Protein AF-A0A3R9FSZ8-F1 (afdb_monomer_lite)

Structure (mmCIF, N/CA/C/O backbone):
data_AF-A0A3R9FSZ8-F1
#
_entry.id   AF-A0A3R9FSZ8-F1
#
loop_
_atom_site.group_PDB
_atom_site.id
_atom_site.type_symbol
_atom_site.label_atom_id
_atom_site.label_alt_id
_atom_site.label_comp_id
_atom_site.label_asym_id
_atom_site.label_entity_id
_atom_site.label_seq_id
_atom_site.pdbx_PDB_ins_code
_atom_site.Cartn_x
_atom_site.Cartn_y
_atom_site.Cartn_z
_atom_site.occupancy
_atom_site.B_iso_or_equiv
_atom_site.auth_seq_id
_atom_site.auth_comp_id
_atom_site.auth_asym_id
_atom_site.auth_atom_id
_atom_site.pdbx_PDB_model_num
ATOM 1 N N . MET A 1 1 ? 53.483 32.162 34.624 1.00 37.88 1 MET A N 1
ATOM 2 C CA . MET A 1 1 ? 52.220 31.404 34.468 1.00 37.88 1 MET A CA 1
ATOM 3 C C . MET A 1 1 ? 51.271 32.221 33.594 1.00 37.88 1 MET A C 1
ATOM 5 O O . MET A 1 1 ? 50.679 33.167 34.091 1.00 37.88 1 MET A O 1
ATOM 9 N N . LYS A 1 2 ? 51.196 31.948 32.285 1.00 38.50 2 LYS A N 1
ATOM 10 C CA . LYS A 1 2 ? 50.328 32.675 31.337 1.00 38.50 2 LYS A CA 1
ATOM 11 C C . LYS A 1 2 ? 49.205 31.729 30.905 1.00 38.50 2 LYS A C 1
ATOM 13 O O . LYS A 1 2 ? 49.468 30.755 30.212 1.00 38.50 2 LYS A O 1
ATOM 18 N N . LYS A 1 3 ? 47.980 31.988 31.369 1.00 46.56 3 LYS A N 1
ATOM 19 C CA . LYS A 1 3 ? 46.750 31.329 30.907 1.00 46.56 3 LYS A CA 1
ATOM 20 C C . LYS A 1 3 ? 46.100 32.244 29.872 1.00 46.56 3 LYS A C 1
ATOM 22 O O . LYS A 1 3 ? 45.705 33.337 30.255 1.00 46.56 3 LYS A O 1
ATOM 27 N N . ILE A 1 4 ? 45.967 31.816 28.616 1.00 55.22 4 ILE A N 1
ATOM 28 C CA . ILE A 1 4 ? 45.023 32.422 27.661 1.00 55.22 4 ILE A CA 1
ATOM 29 C C . ILE A 1 4 ? 44.352 31.294 26.864 1.00 55.22 4 ILE A C 1
ATOM 31 O O . ILE A 1 4 ? 44.896 30.752 25.912 1.00 55.22 4 ILE A O 1
ATOM 35 N N . ILE A 1 5 ? 43.209 30.897 27.419 1.00 55.94 5 ILE A N 1
ATOM 36 C CA . ILE A 1 5 ? 41.952 30.404 26.838 1.00 55.94 5 ILE A CA 1
ATOM 37 C C . ILE A 1 5 ? 41.976 30.173 25.315 1.00 55.94 5 ILE A C 1
ATOM 39 O O . ILE A 1 5 ? 41.970 31.118 24.530 1.00 55.94 5 ILE A O 1
ATOM 43 N N . ALA A 1 6 ? 41.921 28.901 24.914 1.00 52.59 6 ALA A N 1
ATOM 44 C CA . ALA A 1 6 ? 41.578 28.494 23.557 1.00 52.59 6 ALA A CA 1
ATOM 45 C C . ALA A 1 6 ? 40.056 28.611 23.371 1.00 52.59 6 ALA A C 1
ATOM 47 O O . ALA A 1 6 ? 39.292 27.874 23.995 1.00 52.59 6 ALA A O 1
ATOM 48 N N . SER A 1 7 ? 39.614 29.553 22.540 1.00 56.78 7 SER A N 1
ATOM 49 C CA . SER A 1 7 ? 38.212 29.670 22.133 1.00 56.78 7 SER A CA 1
ATOM 50 C C . SER A 1 7 ? 37.850 28.517 21.197 1.00 56.78 7 SER A C 1
ATOM 52 O O . SER A 1 7 ? 38.342 28.437 20.073 1.00 56.78 7 SER A O 1
ATOM 54 N N . LEU A 1 8 ? 36.991 27.617 21.673 1.00 55.38 8 LEU A N 1
ATOM 55 C CA . LEU A 1 8 ? 36.427 26.518 20.897 1.00 55.38 8 LEU A CA 1
ATOM 56 C C . LEU A 1 8 ? 35.302 27.070 20.001 1.00 55.38 8 LEU A C 1
ATOM 58 O O . LEU A 1 8 ? 34.205 27.355 20.477 1.00 55.38 8 LEU A O 1
ATOM 62 N N . LEU A 1 9 ? 35.577 27.255 18.707 1.00 55.97 9 LEU A N 1
ATOM 63 C CA . LEU A 1 9 ? 34.558 27.548 17.694 1.00 55.97 9 LEU A CA 1
ATOM 64 C C . LEU A 1 9 ? 33.727 26.281 17.443 1.00 55.97 9 LEU A C 1
ATOM 66 O O . LEU A 1 9 ? 34.145 25.379 16.720 1.00 55.97 9 LEU A O 1
ATOM 70 N N . LEU A 1 10 ? 32.550 26.209 18.064 1.00 54.94 10 LEU A N 1
ATOM 71 C CA . LEU A 1 10 ? 31.526 25.212 17.757 1.00 54.94 10 LEU A CA 1
ATOM 72 C C . LEU A 1 10 ? 30.899 25.544 16.395 1.00 54.94 10 LEU A C 1
ATOM 74 O O . LEU A 1 10 ? 29.982 26.357 16.305 1.00 54.94 10 LEU A O 1
ATOM 78 N N . PHE A 1 11 ? 31.392 24.907 15.332 1.00 56.09 11 PHE A N 1
ATOM 79 C CA . PHE A 1 11 ? 30.672 24.821 14.062 1.00 56.09 11 PHE A CA 1
ATOM 80 C C . PHE A 1 11 ? 29.453 23.916 14.259 1.00 56.09 11 PHE A C 1
ATOM 82 O O . PHE A 1 11 ? 29.550 22.692 14.190 1.00 56.09 11 PHE A O 1
ATOM 89 N N . THR A 1 12 ? 28.292 24.510 14.523 1.00 58.22 12 THR A N 1
ATOM 90 C CA . THR A 1 12 ? 27.013 23.803 14.466 1.00 58.22 12 THR A CA 1
ATOM 91 C C . THR A 1 12 ? 26.708 23.479 13.006 1.00 58.22 12 THR A C 1
ATOM 93 O O . THR A 1 12 ? 26.202 24.302 12.244 1.00 58.22 12 THR A O 1
ATOM 96 N N . SER A 1 13 ? 27.050 22.262 12.583 1.00 55.88 13 SER A N 1
ATOM 97 C CA . SER A 1 13 ? 26.632 21.720 11.291 1.00 55.88 13 SER A CA 1
ATOM 98 C C . SER A 1 13 ? 25.122 21.499 11.347 1.00 55.88 13 SER A C 1
ATOM 100 O O . SER A 1 13 ? 24.642 20.454 11.779 1.00 55.88 13 SER A O 1
ATOM 102 N N . SER A 1 14 ? 24.355 22.516 10.967 1.00 59.25 14 SER A N 1
ATOM 103 C CA . SER A 1 14 ? 22.925 22.359 10.732 1.00 59.25 14 SER A CA 1
ATOM 104 C C . SER A 1 14 ? 22.795 21.498 9.481 1.00 59.25 14 SER A C 1
ATOM 106 O O . SER A 1 14 ? 22.988 21.984 8.370 1.00 59.25 14 SER A O 1
ATOM 108 N N . ALA A 1 15 ? 22.569 20.196 9.656 1.00 55.16 15 ALA A N 1
ATOM 109 C CA . ALA A 1 15 ? 22.221 19.311 8.556 1.00 55.16 15 ALA A CA 1
ATOM 110 C C . ALA A 1 15 ? 20.809 19.683 8.084 1.00 55.16 15 ALA A C 1
ATOM 112 O O . ALA A 1 15 ? 19.814 19.106 8.517 1.00 55.16 15 ALA A O 1
ATOM 113 N N . SER A 1 16 ? 20.722 20.702 7.234 1.00 56.19 16 SER A N 1
ATOM 114 C CA . SER A 1 16 ? 19.519 21.017 6.477 1.00 56.19 16 SER A CA 1
ATOM 115 C C . SER A 1 16 ? 19.270 19.843 5.534 1.00 56.19 16 SER A C 1
ATOM 117 O O . SER A 1 16 ? 19.956 19.695 4.523 1.00 56.19 16 SER A O 1
ATOM 119 N N . VAL A 1 17 ? 18.327 18.964 5.874 1.00 56.41 17 VAL A N 1
ATOM 120 C CA . VAL A 1 17 ? 17.773 18.011 4.908 1.00 56.41 17 VAL A CA 1
ATOM 121 C C . VAL A 1 17 ? 17.014 18.854 3.888 1.00 56.41 17 VAL A C 1
ATOM 123 O O . VAL A 1 17 ? 15.891 19.280 4.146 1.00 56.41 17 VAL A O 1
ATOM 126 N N . TYR A 1 18 ? 17.655 19.189 2.770 1.00 54.66 18 TYR A N 1
ATOM 127 C CA . TYR A 1 18 ? 16.974 19.857 1.668 1.00 54.66 18 TYR A CA 1
ATOM 128 C C . TYR A 1 18 ? 15.878 18.922 1.148 1.00 54.66 18 TYR A C 1
ATOM 130 O O . TYR A 1 18 ? 16.140 17.751 0.865 1.00 54.66 18 TYR A O 1
ATOM 138 N N . ALA A 1 19 ? 14.652 19.437 1.039 1.00 57.19 19 ALA A N 1
ATOM 139 C CA . ALA A 1 19 ? 13.630 18.812 0.213 1.00 57.19 19 ALA A CA 1
ATOM 140 C C . ALA A 1 19 ? 14.227 18.623 -1.191 1.00 57.19 19 ALA A C 1
ATOM 142 O O . ALA A 1 19 ? 14.791 19.561 -1.750 1.00 57.19 19 ALA A O 1
ATOM 143 N N . THR A 1 20 ? 14.195 17.401 -1.717 1.00 59.03 20 THR A N 1
ATOM 144 C CA . THR A 1 20 ? 14.689 17.119 -3.068 1.00 59.03 20 THR A CA 1
ATOM 145 C C . THR A 1 20 ? 13.757 17.774 -4.087 1.00 59.03 20 THR A C 1
ATOM 147 O O . THR A 1 20 ? 12.546 17.763 -3.877 1.00 59.03 20 THR A O 1
ATOM 150 N N . ASP A 1 21 ? 14.290 18.299 -5.199 1.00 81.00 21 ASP A N 1
ATOM 151 C CA . ASP A 1 21 ? 13.471 18.899 -6.274 1.00 81.00 21 ASP A CA 1
ATOM 152 C C . ASP A 1 21 ? 12.419 17.918 -6.828 1.00 81.00 21 ASP A C 1
ATOM 154 O O . ASP A 1 21 ? 11.349 18.318 -7.279 1.00 81.00 21 ASP A O 1
ATOM 158 N N . ASP A 1 22 ? 12.709 16.615 -6.752 1.00 88.62 22 ASP A N 1
ATOM 159 C CA . ASP A 1 22 ? 11.764 15.537 -7.034 1.00 88.62 22 ASP A CA 1
ATOM 160 C C . ASP A 1 22 ? 11.262 14.908 -5.716 1.00 88.62 22 ASP A C 1
ATOM 162 O O . ASP A 1 22 ? 12.010 14.147 -5.088 1.00 88.62 22 ASP A O 1
ATOM 166 N N . PRO A 1 23 ? 10.014 15.172 -5.285 1.00 87.88 23 PRO A N 1
ATOM 167 C CA . PRO A 1 23 ? 9.473 14.670 -4.020 1.00 87.88 23 PRO A CA 1
ATOM 168 C C . PRO A 1 23 ? 9.310 13.143 -3.979 1.00 87.88 23 PRO A C 1
ATOM 170 O O . PRO A 1 23 ? 9.186 12.574 -2.895 1.00 87.88 23 PRO A O 1
ATOM 173 N N . VAL A 1 24 ? 9.337 12.458 -5.127 1.00 93.50 24 VAL A N 1
ATOM 174 C CA . VAL A 1 24 ? 9.184 10.995 -5.228 1.00 93.50 24 VAL A CA 1
ATOM 175 C C . VAL A 1 24 ? 10.486 10.293 -5.616 1.00 93.50 24 VAL A C 1
ATOM 177 O O . VAL A 1 24 ? 10.490 9.093 -5.893 1.00 93.50 24 VAL A O 1
ATOM 180 N N . LEU A 1 25 ? 11.626 10.993 -5.568 1.00 94.69 25 LEU A N 1
ATOM 181 C CA . LEU A 1 25 ? 12.937 10.402 -5.852 1.00 94.69 25 LEU A CA 1
ATOM 182 C C . LEU A 1 25 ? 13.234 9.179 -4.972 1.00 94.69 25 LEU A C 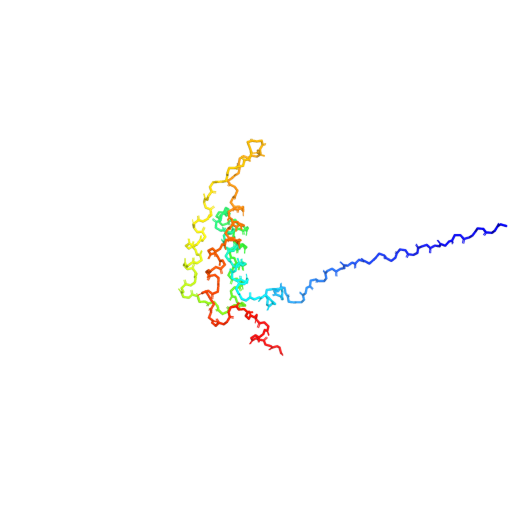1
ATOM 184 O O . LEU A 1 25 ? 13.893 8.239 -5.417 1.00 94.69 25 LEU A O 1
ATOM 188 N N . PHE A 1 26 ? 12.748 9.180 -3.728 1.00 94.50 26 PHE A N 1
ATOM 189 C CA . PHE A 1 26 ? 12.889 8.035 -2.832 1.00 94.50 26 PHE A CA 1
ATOM 190 C C . PHE A 1 26 ? 12.156 6.800 -3.375 1.00 94.50 26 PHE A C 1
ATOM 192 O O . PHE A 1 26 ? 12.732 5.721 -3.347 1.00 94.50 26 PHE A O 1
ATOM 199 N N . VAL A 1 27 ? 10.958 6.962 -3.952 1.00 96.81 27 VAL A N 1
ATOM 200 C CA . VAL A 1 27 ? 10.169 5.882 -4.573 1.00 96.81 27 VAL A CA 1
ATOM 201 C C . VAL A 1 27 ? 10.873 5.352 -5.815 1.00 96.81 27 VAL A C 1
ATOM 203 O O . VAL A 1 27 ? 11.074 4.150 -5.951 1.00 96.81 27 VAL A O 1
ATOM 206 N N . LYS A 1 28 ? 11.322 6.252 -6.697 1.00 96.94 28 LYS A N 1
ATOM 207 C CA . LYS A 1 28 ? 11.953 5.898 -7.980 1.00 96.94 28 LYS A CA 1
ATOM 208 C C . LYS A 1 28 ? 13.248 5.087 -7.832 1.00 96.94 28 LYS A C 1
ATOM 210 O O . LYS A 1 28 ? 13.662 4.401 -8.768 1.00 96.94 28 LYS A O 1
ATOM 215 N N . LYS A 1 29 ? 13.897 5.175 -6.665 1.00 96.81 29 LYS A N 1
ATOM 216 C CA . LYS A 1 29 ? 15.110 4.423 -6.305 1.00 96.81 29 LYS A CA 1
ATOM 217 C C . LYS A 1 29 ? 14.824 3.049 -5.695 1.00 96.81 29 LYS A C 1
ATOM 219 O O . LYS A 1 29 ? 15.752 2.250 -5.595 1.00 96.81 29 LYS A O 1
ATOM 224 N N . LEU A 1 30 ? 13.594 2.775 -5.264 1.00 98.12 30 LEU A N 1
ATOM 225 C CA . LEU A 1 30 ? 13.239 1.496 -4.658 1.00 98.12 30 LEU A CA 1
ATOM 226 C C . LEU A 1 30 ? 13.025 0.419 -5.730 1.00 98.12 30 LEU A C 1
ATOM 228 O O . LEU A 1 30 ? 12.561 0.728 -6.830 1.00 98.12 30 LEU A O 1
ATOM 232 N N . PRO A 1 31 ? 13.307 -0.857 -5.410 1.00 98.62 31 PRO A N 1
ATOM 233 C CA . PRO A 1 31 ? 12.834 -1.972 -6.219 1.00 98.62 31 PRO A CA 1
ATOM 234 C C . PRO A 1 31 ? 11.311 -1.918 -6.354 1.00 98.62 31 PRO A C 1
ATOM 236 O O . PRO A 1 31 ? 10.619 -1.660 -5.365 1.00 98.62 31 PRO A O 1
ATOM 239 N N . TYR A 1 32 ? 10.771 -2.229 -7.529 1.00 98.75 32 TYR A N 1
ATOM 240 C CA . TYR A 1 32 ? 9.328 -2.190 -7.778 1.00 98.75 32 TYR A CA 1
ATOM 241 C C . TYR A 1 32 ? 8.522 -2.992 -6.756 1.00 98.75 32 TYR A C 1
ATOM 243 O O . TYR A 1 32 ? 7.496 -2.520 -6.268 1.00 98.75 32 TYR A O 1
ATOM 251 N N . LYS A 1 33 ? 9.009 -4.176 -6.355 1.00 98.56 33 LYS A N 1
ATOM 252 C CA . LYS A 1 33 ? 8.352 -4.985 -5.313 1.00 98.56 33 LYS A CA 1
ATOM 253 C C . LYS A 1 33 ? 8.191 -4.237 -3.994 1.00 98.56 33 LYS A C 1
ATOM 255 O O . LYS A 1 33 ? 7.197 -4.440 -3.309 1.00 98.56 33 LYS A O 1
ATOM 260 N N . GLN A 1 34 ? 9.141 -3.373 -3.643 1.00 98.75 34 GLN A N 1
ATOM 261 C CA . GLN A 1 34 ? 9.061 -2.567 -2.433 1.00 98.75 34 GLN A CA 1
ATOM 262 C C . GLN A 1 34 ? 8.025 -1.452 -2.591 1.00 98.75 34 GLN A C 1
ATOM 264 O O . GLN A 1 34 ? 7.194 -1.283 -1.705 1.00 98.75 34 GLN A O 1
ATOM 269 N N . VAL A 1 35 ? 7.985 -0.782 -3.746 1.00 98.69 35 VAL A N 1
ATOM 270 C CA . VAL A 1 35 ? 6.955 0.233 -4.027 1.00 98.69 35 VAL A CA 1
ATOM 271 C C . VAL A 1 35 ? 5.547 -0.371 -3.954 1.00 98.69 35 VAL A C 1
ATOM 273 O O . VAL A 1 35 ? 4.647 0.233 -3.377 1.00 98.69 35 VAL A O 1
ATOM 276 N N . ILE A 1 36 ? 5.347 -1.606 -4.431 1.00 98.75 36 ILE A N 1
ATOM 277 C CA . ILE A 1 36 ? 4.067 -2.315 -4.266 1.00 98.75 36 ILE A CA 1
ATOM 278 C C . ILE A 1 36 ? 3.715 -2.538 -2.790 1.00 98.75 36 ILE A C 1
ATOM 280 O O . ILE A 1 36 ? 2.552 -2.390 -2.412 1.00 98.75 36 ILE A O 1
ATOM 284 N N . LYS A 1 37 ? 4.682 -2.849 -1.919 1.00 98.88 37 LYS A N 1
ATOM 285 C CA . LYS A 1 37 ? 4.409 -2.953 -0.476 1.00 98.88 37 LYS A CA 1
ATOM 286 C C . LYS A 1 37 ? 3.949 -1.618 0.108 1.00 98.88 37 LYS A C 1
ATOM 288 O O . LYS A 1 37 ? 3.027 -1.609 0.924 1.00 98.88 37 LYS A O 1
ATOM 293 N N . ASP A 1 38 ? 4.529 -0.514 -0.353 1.00 98.75 38 ASP A N 1
ATOM 294 C CA . ASP A 1 38 ? 4.161 0.839 0.072 1.00 98.75 38 ASP A CA 1
ATOM 295 C C . ASP A 1 38 ? 2.744 1.208 -0.413 1.00 98.75 38 ASP A C 1
ATOM 297 O O . ASP A 1 38 ? 1.942 1.739 0.361 1.00 98.75 38 ASP A O 1
ATOM 301 N N . VAL A 1 39 ? 2.380 0.817 -1.645 1.00 98.75 39 VAL A N 1
ATOM 302 C CA . VAL A 1 39 ? 1.007 0.919 -2.181 1.00 98.75 39 VAL A CA 1
ATOM 303 C C . VAL A 1 39 ? 0.020 0.193 -1.270 1.00 98.75 39 VAL A C 1
ATOM 305 O O . VAL A 1 39 ? -1.001 0.776 -0.891 1.00 98.75 39 VAL A O 1
ATOM 308 N N . VAL A 1 40 ? 0.308 -1.067 -0.912 1.00 98.81 40 VAL A N 1
ATOM 309 C CA . VAL A 1 40 ? -0.566 -1.887 -0.057 1.00 98.81 40 VAL A CA 1
ATOM 310 C C . VAL A 1 40 ? -0.687 -1.293 1.343 1.00 98.81 40 VAL A C 1
ATOM 312 O O . VAL A 1 40 ? -1.793 -1.227 1.881 1.00 98.81 40 VAL A O 1
ATOM 315 N N . PHE A 1 41 ? 0.419 -0.836 1.931 1.00 98.88 41 PHE A N 1
ATOM 316 C CA . PHE A 1 41 ? 0.413 -0.230 3.260 1.00 98.88 41 PHE A CA 1
ATOM 317 C C . PHE A 1 41 ? -0.421 1.052 3.290 1.00 98.88 41 PHE A C 1
ATOM 319 O O . PHE A 1 41 ? -1.329 1.171 4.113 1.00 98.88 41 PHE A O 1
ATOM 326 N N . SER A 1 42 ? -0.182 1.961 2.343 1.00 98.75 42 SER A N 1
ATOM 327 C CA . SER A 1 42 ? -0.927 3.215 2.214 1.00 98.75 42 SER A CA 1
ATOM 328 C C . SER A 1 42 ? -2.425 2.963 1.986 1.00 98.75 42 SER A C 1
ATOM 330 O O . SER A 1 42 ? -3.274 3.538 2.669 1.00 98.75 42 SER A O 1
ATOM 332 N N . ARG A 1 43 ? -2.776 1.993 1.129 1.00 98.75 43 ARG A N 1
ATOM 333 C CA . ARG A 1 43 ? -4.174 1.591 0.909 1.00 98.75 43 ARG A CA 1
ATOM 334 C C . ARG A 1 43 ? -4.819 0.980 2.148 1.00 98.75 43 ARG A C 1
ATOM 336 O O . ARG A 1 43 ? -5.989 1.242 2.414 1.00 98.75 43 ARG A O 1
ATOM 343 N N . CYS A 1 44 ? -4.084 0.165 2.902 1.00 98.81 44 CYS A N 1
ATOM 344 C CA . CYS A 1 44 ? -4.581 -0.402 4.151 1.00 98.81 44 CYS A CA 1
ATOM 345 C C . CYS A 1 44 ? -4.914 0.710 5.146 1.00 98.81 44 CYS A C 1
ATOM 347 O O . CYS A 1 44 ? -6.016 0.706 5.689 1.00 98.81 44 CYS A O 1
ATOM 349 N N . LEU A 1 45 ? -4.015 1.691 5.315 1.00 98.75 45 LEU A N 1
ATOM 350 C CA . LEU A 1 45 ? -4.254 2.859 6.166 1.00 98.75 45 LEU A CA 1
ATOM 351 C C . LEU A 1 45 ? -5.511 3.614 5.735 1.00 98.75 45 LEU A C 1
ATOM 353 O O . LEU A 1 45 ? -6.348 3.920 6.581 1.00 98.75 45 LEU A O 1
ATOM 357 N N . ALA A 1 46 ? -5.697 3.833 4.432 1.00 98.50 46 ALA A N 1
ATOM 358 C CA . ALA A 1 46 ? -6.905 4.463 3.912 1.00 98.50 46 ALA A CA 1
ATOM 359 C C . ALA A 1 46 ? -8.183 3.693 4.297 1.00 98.50 46 ALA A C 1
ATOM 361 O O . ALA A 1 46 ? -9.148 4.303 4.755 1.00 98.50 46 ALA A O 1
ATOM 362 N N . GLN A 1 47 ? -8.175 2.360 4.159 1.00 98.25 47 GLN A N 1
ATOM 363 C CA . GLN A 1 47 ? -9.335 1.493 4.414 1.00 98.25 47 GLN A CA 1
ATOM 364 C C . GLN A 1 47 ? -9.678 1.279 5.892 1.00 98.25 47 GLN A C 1
ATOM 366 O O . GLN A 1 47 ? -10.793 0.847 6.185 1.00 98.25 47 GLN A O 1
ATOM 371 N N . VAL A 1 48 ? -8.729 1.483 6.809 1.00 97.44 48 VAL A N 1
ATOM 372 C CA . VAL A 1 48 ? -8.970 1.344 8.258 1.00 97.44 48 VAL A CA 1
ATOM 373 C C . VAL A 1 48 ? -9.235 2.666 8.963 1.00 97.44 48 VAL A C 1
ATOM 375 O O . VAL A 1 48 ? -9.526 2.672 10.156 1.00 97.44 48 VAL A O 1
ATOM 378 N N . SER A 1 49 ? -9.087 3.771 8.242 1.00 96.31 49 SER A N 1
ATOM 379 C CA . SER A 1 49 ? -9.367 5.109 8.747 1.00 96.31 49 SER A CA 1
ATOM 380 C C . SER A 1 49 ? -10.839 5.455 8.600 1.00 96.31 49 SER A C 1
ATOM 382 O O . SER A 1 49 ? -11.556 4.820 7.826 1.00 96.31 49 SER A O 1
ATOM 384 N N . ASP A 1 50 ? -11.267 6.502 9.303 1.00 94.19 50 ASP A N 1
ATOM 385 C CA . ASP A 1 50 ? -12.623 7.027 9.181 1.00 94.19 50 ASP A CA 1
ATOM 386 C C . ASP A 1 50 ? -12.942 7.355 7.720 1.00 94.19 50 ASP A C 1
ATOM 388 O O . ASP A 1 50 ? -12.171 8.050 7.039 1.00 94.19 50 ASP A O 1
ATOM 392 N N . ASP A 1 51 ? -14.083 6.847 7.248 1.00 89.19 51 ASP A N 1
ATOM 393 C CA . ASP A 1 51 ? -14.509 7.000 5.860 1.00 89.19 51 ASP A CA 1
ATOM 394 C C . ASP A 1 51 ? -14.571 8.485 5.478 1.00 89.19 51 ASP A C 1
ATOM 396 O O . ASP A 1 51 ? -15.131 9.313 6.200 1.00 89.19 51 ASP A O 1
ATOM 400 N N . LYS A 1 52 ? -13.966 8.825 4.334 1.00 88.19 52 LYS A N 1
ATOM 401 C CA . LYS A 1 52 ? -13.872 10.192 3.779 1.00 88.19 52 LYS A CA 1
ATOM 402 C C . LYS A 1 52 ? -13.180 11.226 4.675 1.00 88.19 52 LYS A C 1
ATOM 404 O O . LYS A 1 52 ? -13.240 12.421 4.378 1.00 88.19 52 LYS A O 1
ATOM 409 N N . SER A 1 53 ? -12.487 10.802 5.731 1.00 97.25 53 SER A N 1
ATOM 410 C CA . SER A 1 53 ? -11.576 11.692 6.452 1.00 97.25 53 SER A CA 1
ATOM 411 C C . SER A 1 53 ? -10.469 12.197 5.521 1.00 97.25 53 SER A C 1
ATOM 413 O O . SER A 1 53 ? -10.087 11.525 4.559 1.00 97.25 53 SER A O 1
ATOM 415 N N . GLN A 1 54 ? -9.915 13.376 5.821 1.00 98.12 54 GLN A N 1
ATOM 416 C CA . GLN A 1 54 ? -8.783 13.924 5.060 1.00 98.12 54 GLN A CA 1
ATOM 417 C C . GLN A 1 54 ? -7.616 12.933 5.002 1.00 98.12 54 GLN A C 1
ATOM 419 O O . GLN A 1 54 ? -7.024 12.741 3.946 1.00 98.12 54 GLN A O 1
ATOM 424 N N . PHE A 1 55 ? -7.354 12.235 6.109 1.00 98.12 55 PHE A N 1
ATOM 425 C CA . PHE A 1 55 ? -6.322 11.207 6.168 1.00 98.12 55 PHE A CA 1
ATOM 426 C C . PHE A 1 55 ? -6.637 9.999 5.273 1.00 98.12 55 PHE A C 1
ATOM 428 O O . PHE A 1 55 ? -5.762 9.546 4.540 1.00 98.12 55 PHE A O 1
ATOM 435 N N . SER A 1 56 ? -7.880 9.498 5.282 1.00 98.25 56 SER A N 1
ATOM 436 C CA . SER A 1 56 ? -8.282 8.386 4.407 1.00 98.25 56 SER A CA 1
ATOM 437 C C . SER A 1 56 ? -8.119 8.748 2.925 1.00 98.25 56 SER A C 1
ATOM 439 O O . SER A 1 56 ? -7.559 7.971 2.151 1.00 98.25 56 SER A O 1
ATOM 441 N N . LEU A 1 57 ? -8.539 9.958 2.536 1.00 98.25 57 LEU A N 1
ATOM 442 C CA . LEU A 1 57 ? -8.416 10.455 1.164 1.00 98.25 57 LEU A CA 1
ATOM 443 C C . LEU A 1 57 ? -6.958 10.671 0.744 1.00 98.25 57 LEU A C 1
ATOM 445 O O . LEU A 1 57 ? -6.597 10.313 -0.378 1.00 98.25 57 LEU A O 1
ATOM 449 N N . ASP A 1 58 ? -6.131 11.238 1.623 1.00 98.50 58 ASP A N 1
ATOM 450 C CA . ASP A 1 58 ? -4.696 11.417 1.390 1.00 98.50 58 ASP A CA 1
ATOM 451 C C . ASP A 1 58 ? -4.017 10.060 1.176 1.00 98.50 58 ASP A C 1
ATOM 453 O O . ASP A 1 58 ? -3.433 9.820 0.120 1.00 98.50 58 ASP A O 1
ATOM 457 N N . ALA A 1 59 ? -4.195 9.120 2.108 1.00 98.62 59 ALA A N 1
ATOM 458 C CA . ALA A 1 59 ? -3.610 7.789 2.008 1.00 98.62 59 ALA A CA 1
ATOM 459 C C . ALA A 1 59 ? -4.086 7.043 0.745 1.00 98.62 59 ALA A C 1
ATOM 461 O O . ALA A 1 59 ? -3.292 6.403 0.057 1.00 98.62 59 ALA A O 1
ATOM 462 N N . ALA A 1 60 ? -5.361 7.165 0.366 1.00 98.25 60 ALA A N 1
ATOM 463 C CA . ALA A 1 60 ? -5.860 6.573 -0.875 1.00 98.25 60 ALA A CA 1
ATOM 464 C C . ALA A 1 60 ? -5.180 7.170 -2.121 1.00 98.25 60 ALA A C 1
ATOM 466 O O . ALA A 1 60 ? -4.803 6.433 -3.035 1.00 98.25 60 ALA A O 1
ATOM 467 N N . ARG A 1 61 ? -4.993 8.496 -2.161 1.00 98.00 61 ARG A N 1
ATOM 468 C CA . ARG A 1 61 ? -4.302 9.181 -3.265 1.00 98.00 61 ARG A CA 1
ATOM 469 C C . ARG A 1 61 ? -2.821 8.837 -3.304 1.00 98.00 61 ARG A C 1
ATOM 471 O O . ARG A 1 61 ? -2.320 8.537 -4.380 1.00 98.00 61 ARG A O 1
ATOM 478 N N . SER A 1 62 ? -2.160 8.802 -2.152 1.00 98.31 62 SER A N 1
ATOM 479 C CA . SER A 1 62 ? -0.771 8.370 -2.007 1.00 98.31 62 SER A CA 1
ATOM 480 C C . SER A 1 62 ? -0.575 6.943 -2.532 1.00 98.31 62 SER A C 1
ATOM 482 O O . SER A 1 62 ? 0.303 6.706 -3.357 1.00 98.31 62 SER A O 1
ATOM 484 N N . SER A 1 63 ? -1.453 6.005 -2.155 1.00 98.44 63 SER A N 1
ATOM 485 C CA . SER A 1 63 ? -1.449 4.632 -2.679 1.00 98.44 63 SER A CA 1
ATOM 486 C C . SER A 1 63 ? -1.545 4.583 -4.206 1.00 98.44 63 SER A C 1
ATOM 488 O O . SER A 1 63 ? -0.797 3.848 -4.846 1.00 98.44 63 SER A O 1
ATOM 490 N N . ASN A 1 64 ? -2.440 5.374 -4.801 1.00 97.75 64 ASN A N 1
ATOM 491 C CA . ASN A 1 64 ? -2.617 5.399 -6.251 1.00 97.75 64 ASN A CA 1
ATOM 492 C C . ASN A 1 64 ? -1.456 6.094 -6.976 1.00 97.75 64 ASN A C 1
ATOM 494 O O . ASN A 1 64 ? -1.050 5.627 -8.033 1.00 97.75 64 ASN A O 1
ATOM 498 N N . ALA A 1 65 ? -0.896 7.167 -6.411 1.00 97.62 65 ALA A N 1
ATOM 499 C CA . ALA A 1 65 ? 0.231 7.891 -6.998 1.00 97.62 65 ALA A CA 1
ATOM 500 C C . ALA A 1 65 ? 1.501 7.030 -7.066 1.00 97.62 65 ALA A C 1
ATOM 502 O O . ALA A 1 65 ? 2.245 7.092 -8.038 1.00 97.62 65 ALA A O 1
ATOM 503 N N . LEU A 1 66 ? 1.731 6.167 -6.072 1.00 98.31 66 LEU A N 1
ATOM 504 C CA . LEU A 1 66 ? 2.872 5.247 -6.078 1.00 98.31 66 LEU A CA 1
ATOM 505 C C . LEU A 1 66 ? 2.873 4.291 -7.286 1.00 98.31 66 LEU A C 1
ATOM 507 O O . LEU A 1 66 ? 3.944 3.879 -7.726 1.00 98.31 66 LEU A O 1
ATOM 511 N N . LEU A 1 67 ? 1.700 3.963 -7.841 1.00 97.69 67 LEU A N 1
ATOM 512 C CA . LEU A 1 67 ? 1.582 3.091 -9.012 1.00 97.69 67 LEU A CA 1
ATOM 513 C C . LEU A 1 67 ? 2.104 3.736 -10.304 1.00 97.69 67 LEU A C 1
ATOM 515 O O . LEU A 1 67 ? 2.413 3.009 -11.240 1.00 97.69 67 LEU A O 1
ATOM 519 N N . GLU A 1 68 ? 2.253 5.063 -10.358 1.00 97.00 68 GLU A N 1
ATOM 520 C CA . GLU A 1 68 ? 2.828 5.773 -11.513 1.00 97.00 68 GLU A CA 1
ATOM 521 C C . GLU A 1 68 ? 4.279 5.350 -11.795 1.00 97.00 68 GLU A C 1
ATOM 523 O O . GLU A 1 68 ? 4.738 5.360 -12.936 1.00 97.00 68 GLU A O 1
ATOM 528 N N . TRP A 1 69 ? 4.999 4.923 -10.756 1.00 97.00 69 TRP A N 1
ATOM 529 C CA . TRP A 1 69 ? 6.428 4.615 -10.815 1.00 97.00 69 TRP A CA 1
ATOM 530 C C . TRP A 1 69 ? 6.713 3.109 -10.828 1.00 97.00 69 TRP A C 1
ATOM 532 O O . TRP A 1 69 ? 7.831 2.693 -10.525 1.00 97.00 69 TRP A O 1
ATOM 542 N N . VAL A 1 70 ? 5.712 2.284 -11.156 1.00 97.69 70 VAL A N 1
ATOM 543 C CA . VAL A 1 70 ? 5.807 0.819 -11.192 1.00 97.69 70 VAL A CA 1
ATOM 544 C C . VAL A 1 70 ? 5.078 0.283 -12.426 1.00 97.69 70 VAL A C 1
ATOM 546 O O . VAL A 1 70 ? 3.953 0.709 -12.680 1.00 97.69 70 VAL A O 1
ATOM 549 N N . PRO A 1 71 ? 5.628 -0.700 -13.165 1.00 97.69 71 PRO A N 1
ATOM 550 C CA . PRO A 1 71 ? 4.886 -1.393 -14.218 1.00 97.69 71 PRO A CA 1
ATOM 551 C C . PRO A 1 71 ? 3.861 -2.362 -13.599 1.00 97.69 71 PRO A C 1
ATOM 553 O O . PRO A 1 71 ? 4.037 -3.577 -13.603 1.00 97.69 71 PRO A O 1
ATOM 556 N N . PHE A 1 72 ? 2.815 -1.817 -12.981 1.00 98.00 72 PHE A N 1
ATOM 557 C CA . PHE A 1 72 ? 1.797 -2.558 -12.239 1.00 98.00 72 PHE A CA 1
ATOM 558 C C . PHE A 1 72 ? 0.761 -3.215 -13.163 1.00 98.00 72 PHE A C 1
ATOM 560 O O . PHE A 1 72 ? 0.255 -2.583 -14.090 1.00 98.00 72 PHE A O 1
ATOM 567 N N . ASP A 1 73 ? 0.383 -4.461 -12.863 1.00 96.12 73 ASP A N 1
ATOM 568 C CA . ASP A 1 73 ? -0.768 -5.141 -13.475 1.00 96.12 73 ASP A CA 1
ATOM 569 C C . ASP A 1 73 ? -2.073 -4.514 -12.956 1.00 96.12 73 ASP A C 1
ATOM 571 O O . ASP A 1 73 ? -2.663 -4.963 -11.972 1.00 96.12 73 ASP A O 1
ATOM 575 N N . ILE A 1 74 ? -2.501 -3.420 -13.590 1.00 92.75 74 ILE A N 1
ATOM 576 C CA . ILE A 1 74 ? -3.687 -2.657 -13.180 1.00 92.75 74 ILE A CA 1
ATOM 577 C C . ILE A 1 74 ? -4.988 -3.458 -13.330 1.00 92.75 74 ILE A C 1
ATOM 579 O O . ILE A 1 74 ? -5.916 -3.247 -12.546 1.00 92.75 74 ILE A O 1
ATOM 583 N N . GLU A 1 75 ? -5.038 -4.382 -14.294 1.00 92.19 75 GLU A N 1
ATOM 584 C CA . GLU A 1 75 ? -6.227 -5.174 -14.621 1.00 92.19 75 GLU A CA 1
ATOM 585 C C . GLU A 1 75 ? -6.566 -6.159 -13.502 1.00 92.19 75 GLU A C 1
ATOM 587 O O . GLU A 1 75 ? -7.726 -6.271 -13.113 1.00 92.19 75 GLU A O 1
ATOM 592 N N . ASN A 1 76 ? -5.560 -6.833 -12.935 1.00 91.44 76 ASN A N 1
ATOM 593 C CA . ASN A 1 76 ? -5.784 -7.885 -11.936 1.00 91.44 76 ASN A CA 1
ATOM 594 C C . ASN A 1 76 ? -5.241 -7.537 -10.546 1.00 91.44 76 ASN A C 1
ATOM 596 O O . ASN A 1 76 ? -5.576 -8.186 -9.549 1.00 91.44 76 ASN A O 1
ATOM 600 N N . GLY A 1 77 ? -4.348 -6.554 -10.453 1.00 95.62 77 GLY A N 1
ATOM 601 C CA . GLY A 1 77 ? -3.572 -6.323 -9.245 1.00 95.62 77 GLY A CA 1
ATOM 602 C C . GLY A 1 77 ? -4.364 -5.664 -8.122 1.00 95.62 77 GLY A C 1
ATOM 603 O O . GLY A 1 77 ? -4.159 -5.994 -6.951 1.00 95.62 77 GLY A O 1
ATOM 604 N N . ASN A 1 78 ? -5.305 -4.775 -8.451 1.00 97.12 78 ASN A N 1
ATOM 605 C CA . ASN A 1 78 ? -6.101 -4.063 -7.448 1.00 97.12 78 ASN A CA 1
ATOM 606 C C . ASN A 1 78 ? -6.956 -5.010 -6.599 1.00 97.12 78 ASN A C 1
ATOM 608 O O . ASN A 1 78 ? -6.970 -4.884 -5.371 1.00 97.12 78 ASN A O 1
ATOM 612 N N . ASP A 1 79 ? -7.606 -5.987 -7.229 1.00 97.75 79 ASP A N 1
ATOM 613 C CA . ASP A 1 79 ? -8.443 -6.962 -6.529 1.00 97.75 79 ASP A CA 1
ATOM 614 C C . ASP A 1 79 ? -7.611 -7.874 -5.629 1.00 97.75 79 ASP A C 1
ATOM 616 O O . ASP A 1 79 ? -7.982 -8.112 -4.478 1.00 97.75 79 ASP A O 1
ATOM 620 N N . LYS A 1 80 ? -6.432 -8.309 -6.094 1.00 98.38 80 LYS A N 1
ATOM 621 C CA . LYS A 1 80 ? -5.492 -9.099 -5.282 1.00 98.38 80 LYS A CA 1
ATOM 622 C C . LYS A 1 80 ? -5.003 -8.320 -4.058 1.00 98.38 80 LYS A C 1
ATOM 624 O O . LYS A 1 80 ? -4.980 -8.873 -2.956 1.00 98.38 80 LYS A O 1
ATOM 629 N N . ILE A 1 81 ? -4.655 -7.040 -4.227 1.00 98.44 81 ILE A N 1
ATOM 630 C CA . ILE A 1 81 ? -4.274 -6.153 -3.117 1.00 98.44 81 ILE A CA 1
ATOM 631 C C . ILE A 1 81 ? -5.427 -6.030 -2.115 1.00 98.44 81 ILE A C 1
ATOM 633 O O . ILE A 1 81 ? -5.229 -6.251 -0.921 1.00 98.44 81 ILE A O 1
ATOM 637 N N . ASN A 1 82 ? -6.636 -5.710 -2.582 1.00 98.44 82 ASN A N 1
ATOM 638 C CA . ASN A 1 82 ? -7.795 -5.509 -1.710 1.00 98.44 82 ASN A CA 1
ATOM 639 C C . ASN A 1 82 ? -8.185 -6.790 -0.965 1.00 98.44 82 ASN A C 1
ATOM 641 O O . ASN A 1 82 ? -8.464 -6.747 0.235 1.00 98.44 82 ASN A O 1
ATOM 645 N N . ALA A 1 83 ? -8.144 -7.937 -1.643 1.00 98.44 83 ALA A N 1
ATOM 646 C CA . ALA A 1 83 ? -8.383 -9.235 -1.029 1.00 98.44 83 ALA A CA 1
ATOM 647 C C . ALA A 1 83 ? -7.364 -9.533 0.079 1.00 98.44 83 ALA A C 1
ATOM 649 O O . ALA A 1 83 ? -7.749 -10.015 1.146 1.00 98.44 83 ALA A O 1
ATOM 650 N N . LEU A 1 84 ? -6.080 -9.217 -0.134 1.00 98.75 84 LEU A N 1
ATOM 651 C CA . LEU A 1 84 ? -5.057 -9.387 0.894 1.00 98.75 84 LEU A CA 1
ATOM 652 C C . LEU A 1 84 ? -5.281 -8.427 2.071 1.00 98.75 84 LEU A C 1
ATOM 654 O O . LEU A 1 84 ? -5.283 -8.876 3.213 1.00 98.75 84 LEU A O 1
ATOM 658 N N . ILE A 1 85 ? -5.556 -7.144 1.821 1.00 98.75 85 ILE A N 1
ATOM 659 C CA . ILE A 1 85 ? -5.851 -6.157 2.875 1.00 98.75 85 ILE A CA 1
ATOM 660 C C . ILE A 1 85 ? -7.028 -6.613 3.749 1.00 98.75 85 ILE A C 1
ATOM 662 O O . ILE A 1 85 ? -6.946 -6.559 4.980 1.00 98.75 85 ILE A O 1
ATOM 666 N N . ASN A 1 86 ? -8.098 -7.124 3.132 1.00 98.50 86 ASN A N 1
ATOM 667 C CA . ASN A 1 86 ? -9.290 -7.592 3.839 1.00 98.50 86 ASN A CA 1
ATOM 668 C C . ASN A 1 86 ? -9.005 -8.732 4.831 1.00 98.50 86 ASN A C 1
ATOM 670 O O . ASN A 1 86 ? -9.716 -8.841 5.828 1.00 98.50 86 ASN A O 1
ATOM 674 N N . LYS A 1 87 ? -7.951 -9.533 4.619 1.00 98.25 87 LYS A N 1
ATOM 675 C CA . LYS A 1 87 ? -7.543 -10.587 5.563 1.00 98.25 87 LYS A CA 1
ATOM 676 C C . LYS A 1 87 ? -6.941 -10.041 6.861 1.00 98.25 87 LYS A C 1
ATOM 678 O O . LYS A 1 87 ? -7.048 -10.696 7.891 1.00 98.25 87 LYS A O 1
ATOM 683 N N . TYR A 1 88 ? -6.314 -8.863 6.828 1.00 98.25 88 TYR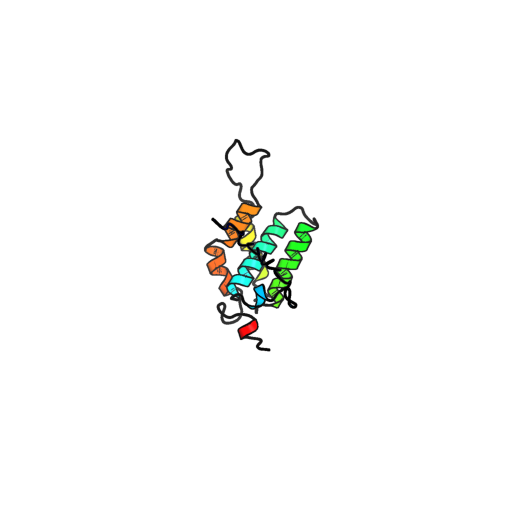 A N 1
ATOM 684 C CA . TYR A 1 88 ? -5.574 -8.321 7.977 1.00 98.25 88 TYR A CA 1
ATOM 685 C C . TYR A 1 88 ? -6.320 -7.197 8.683 1.00 98.25 88 TYR A C 1
ATOM 687 O O . TYR A 1 88 ? -6.294 -7.124 9.912 1.00 98.25 88 TYR A O 1
ATOM 695 N N . LYS A 1 89 ? -6.977 -6.309 7.927 1.00 96.50 89 LYS A N 1
ATOM 696 C CA . LYS A 1 89 ? -7.416 -4.999 8.425 1.00 96.50 89 LYS A CA 1
ATOM 697 C C . LYS A 1 89 ? -8.324 -5.065 9.660 1.00 96.50 89 LYS A C 1
ATOM 699 O O . LYS A 1 89 ? -8.195 -4.236 10.557 1.00 96.50 89 LYS A O 1
ATOM 704 N N . GLY A 1 90 ? -9.189 -6.080 9.728 1.00 94.00 90 GLY A N 1
ATOM 705 C CA . GLY A 1 90 ? -10.199 -6.243 10.776 1.00 94.00 90 GLY A CA 1
ATOM 706 C C . GLY A 1 90 ? -9.751 -7.017 12.018 1.00 94.00 90 GLY A C 1
ATOM 707 O O . GLY A 1 90 ? -10.551 -7.160 12.938 1.00 94.00 90 GLY A O 1
ATOM 708 N N . ALA A 1 91 ? -8.514 -7.523 12.078 1.00 92.38 91 ALA A N 1
ATOM 709 C CA . ALA A 1 91 ? -8.072 -8.347 13.203 1.00 92.38 91 ALA A CA 1
ATOM 710 C C . ALA A 1 91 ? -8.142 -7.584 14.542 1.00 92.38 91 ALA A C 1
ATOM 712 O O . ALA A 1 91 ? -7.669 -6.450 14.655 1.00 92.38 91 ALA A O 1
ATOM 713 N N . THR A 1 92 ? -8.715 -8.204 15.573 1.00 88.81 92 THR A N 1
ATOM 714 C CA . THR A 1 92 ? -8.708 -7.651 16.933 1.00 88.81 92 THR A CA 1
ATOM 715 C C . THR A 1 92 ? -7.371 -7.955 17.594 1.00 88.81 92 THR A C 1
ATOM 717 O O . THR A 1 92 ? -6.976 -9.113 17.710 1.00 88.81 92 THR A O 1
ATOM 720 N N . ASN A 1 93 ? -6.669 -6.916 18.043 1.00 89.25 93 ASN A N 1
ATOM 721 C CA . ASN A 1 93 ? -5.405 -7.075 18.752 1.00 89.25 93 ASN A CA 1
ATOM 722 C C . ASN A 1 93 ? -5.646 -7.140 20.262 1.00 89.25 93 ASN A C 1
ATOM 724 O O . ASN A 1 93 ? -6.265 -6.245 20.837 1.00 89.25 93 ASN A O 1
ATOM 728 N N . ALA A 1 94 ? -5.122 -8.179 20.910 1.00 86.25 94 ALA A N 1
ATOM 729 C CA . ALA A 1 94 ? -5.106 -8.272 22.364 1.00 86.25 94 ALA A CA 1
ATOM 730 C C . ALA A 1 94 ? -3.999 -7.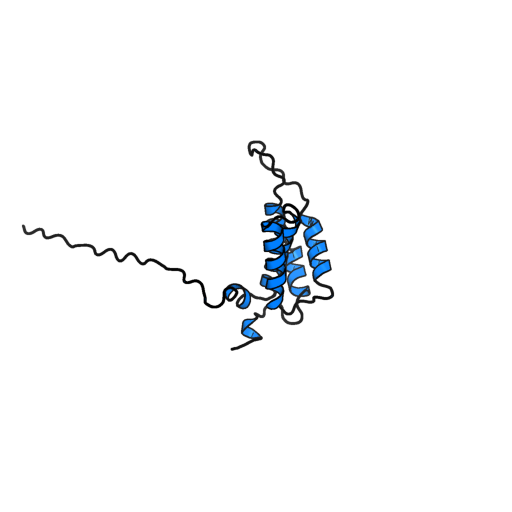363 22.922 1.00 86.25 94 ALA A C 1
ATOM 732 O O . ALA A 1 94 ? -2.835 -7.755 23.004 1.00 86.25 94 ALA A O 1
ATOM 733 N N . PHE A 1 95 ? -4.351 -6.126 23.268 1.00 86.00 95 PHE A N 1
ATOM 734 C CA . PHE A 1 95 ? -3.456 -5.228 23.995 1.00 86.00 95 PHE A CA 1
ATOM 735 C C . PHE A 1 95 ? -3.539 -5.470 25.503 1.00 86.00 95 PHE A C 1
ATOM 737 O O . PHE A 1 95 ? -4.552 -5.944 26.016 1.00 86.00 95 PHE A O 1
ATOM 744 N N . HIS A 1 96 ? -2.470 -5.116 26.220 1.00 81.50 96 HIS A N 1
ATOM 745 C CA . HIS A 1 96 ? -2.447 -5.187 27.680 1.00 81.50 96 HIS A CA 1
ATOM 746 C C . HIS A 1 96 ? -3.577 -4.335 28.283 1.00 81.50 96 HIS A C 1
ATOM 748 O O . HIS A 1 96 ? -3.789 -3.201 27.850 1.00 81.50 96 HIS A O 1
ATOM 754 N N . SER A 1 97 ? -4.277 -4.863 29.291 1.00 73.56 97 SER A N 1
ATOM 755 C CA . SER A 1 97 ? -5.514 -4.293 29.864 1.00 73.56 97 SER A CA 1
ATOM 756 C C . SER A 1 97 ? -5.356 -2.890 30.465 1.00 73.56 97 SER A C 1
ATOM 758 O O . SER A 1 97 ? -6.326 -2.144 30.589 1.00 73.56 97 SER A O 1
ATOM 760 N N . GLU A 1 98 ? -4.128 -2.511 30.808 1.00 78.50 98 GLU A N 1
ATOM 761 C CA . GLU A 1 98 ? -3.770 -1.185 31.324 1.00 78.50 98 GLU A CA 1
ATOM 762 C C . GLU A 1 98 ? -3.798 -0.085 30.249 1.00 78.50 98 GLU A C 1
ATOM 764 O O . GLU A 1 98 ? -3.816 1.104 30.567 1.00 78.50 98 GLU A O 1
ATOM 769 N N . ARG A 1 99 ? -3.814 -0.452 28.962 1.00 74.25 99 ARG A N 1
ATOM 770 C CA . ARG A 1 99 ? -3.804 0.495 27.842 1.00 74.25 99 ARG A CA 1
ATOM 771 C C . ARG A 1 99 ? -5.223 1.015 27.612 1.00 74.25 99 ARG A C 1
ATOM 773 O O . ARG A 1 99 ? -6.062 0.324 27.039 1.00 74.25 99 ARG A O 1
ATOM 780 N N . LYS A 1 100 ? -5.482 2.245 28.059 1.00 74.75 100 LYS A N 1
ATOM 781 C CA . LYS A 1 100 ? -6.730 2.979 27.801 1.00 74.75 100 LYS A CA 1
ATOM 782 C C . LYS A 1 100 ? -6.471 4.191 26.890 1.00 74.75 100 LYS A C 1
ATOM 784 O O . LYS A 1 100 ? -5.420 4.814 27.033 1.00 74.75 100 LYS A O 1
ATOM 789 N N . PRO A 1 101 ? -7.414 4.561 26.002 1.00 82.19 101 PRO A N 1
ATOM 790 C CA . PRO A 1 101 ? -8.669 3.861 25.707 1.00 82.19 101 PRO A CA 1
ATOM 791 C C . PRO A 1 101 ? -8.436 2.528 24.977 1.00 82.19 101 PRO A C 1
ATOM 793 O O . PRO A 1 101 ? -7.368 2.298 24.413 1.00 82.19 101 PRO A O 1
ATOM 796 N N . ALA A 1 102 ? -9.441 1.648 24.993 1.00 80.25 102 ALA A N 1
ATOM 797 C CA . ALA A 1 102 ? -9.406 0.433 24.188 1.00 80.25 102 ALA A CA 1
ATOM 798 C C . ALA A 1 102 ? -9.384 0.822 22.702 1.00 80.25 102 ALA A C 1
ATOM 800 O O . ALA A 1 102 ? -10.295 1.490 22.217 1.00 80.25 102 ALA A O 1
ATOM 801 N N . VAL A 1 103 ? -8.338 0.411 21.990 1.00 86.81 103 VAL A N 1
ATOM 802 C CA . VAL A 1 103 ? -8.184 0.632 20.549 1.00 86.81 103 VAL A CA 1
ATOM 803 C C . VAL A 1 103 ? -8.052 -0.714 19.852 1.00 86.81 103 VAL A C 1
ATOM 805 O O . VAL A 1 103 ? -7.383 -1.613 20.353 1.00 86.81 103 VAL A O 1
ATOM 808 N N . GLN A 1 104 ? -8.658 -0.862 18.674 1.00 88.31 104 GLN A N 1
ATOM 809 C CA . GLN A 1 104 ? -8.585 -2.116 17.912 1.00 88.31 104 GLN A CA 1
ATOM 810 C C . GLN A 1 104 ? -7.163 -2.416 17.404 1.00 88.31 104 GLN A C 1
ATOM 812 O O . GLN A 1 104 ? -6.816 -3.573 17.170 1.00 88.31 104 GLN A O 1
ATOM 817 N N . GLY A 1 105 ? -6.318 -1.390 17.250 1.00 93.38 105 GLY A N 1
ATOM 818 C CA . GLY A 1 105 ? -4.953 -1.551 16.744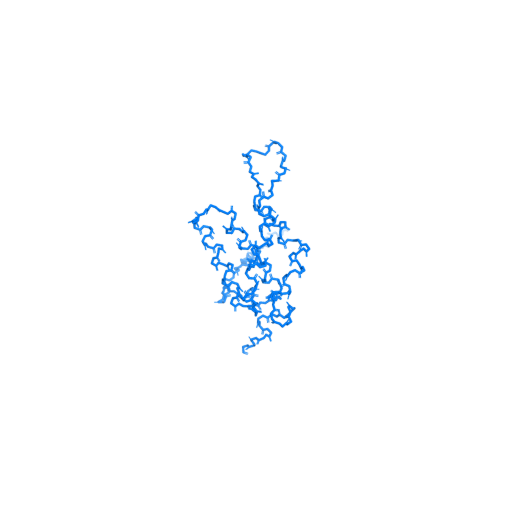 1.00 93.38 105 GLY A CA 1
ATOM 819 C C . GLY A 1 105 ? -4.886 -1.691 15.227 1.00 93.38 105 GLY A C 1
ATOM 820 O O . GLY A 1 1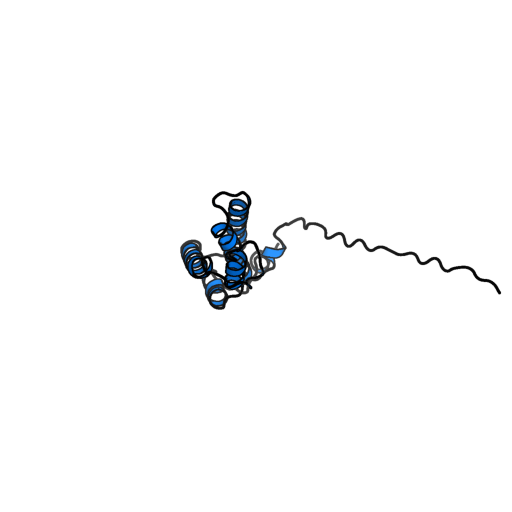05 ? -4.039 -2.412 14.712 1.00 93.38 105 GLY A O 1
ATOM 821 N N . VAL A 1 106 ? -5.770 -1.018 14.494 1.00 95.94 106 VAL A N 1
ATOM 822 C CA . VAL A 1 106 ? -5.849 -1.158 13.033 1.00 95.94 106 VAL A CA 1
ATOM 823 C C . VAL A 1 106 ? -4.565 -0.741 12.304 1.00 95.94 106 VAL A C 1
ATOM 825 O O . VAL A 1 106 ? -4.171 -1.393 11.341 1.00 95.94 106 VAL A O 1
ATOM 828 N N . THR A 1 107 ? -3.824 0.246 12.817 1.00 97.06 107 THR A N 1
ATOM 829 C CA . THR A 1 107 ? -2.487 0.586 12.298 1.00 97.06 107 THR A CA 1
ATOM 830 C C . THR A 1 107 ? -1.514 -0.587 12.439 1.00 97.06 107 THR A C 1
ATOM 832 O O . THR A 1 107 ? -0.755 -0.881 11.516 1.00 97.06 107 THR A O 1
ATOM 835 N N . LEU A 1 108 ? -1.566 -1.311 13.566 1.00 96.94 108 LEU A N 1
ATOM 836 C CA . LEU A 1 108 ? -0.756 -2.511 13.783 1.00 96.94 108 LEU A CA 1
ATOM 837 C C . LEU A 1 108 ? -1.147 -3.632 12.812 1.00 96.94 108 LEU A C 1
ATOM 839 O O . LEU A 1 108 ? -0.274 -4.364 12.355 1.00 96.94 108 LEU A O 1
ATOM 843 N N . ASN A 1 109 ? -2.425 -3.739 12.438 1.00 98.19 109 ASN A N 1
ATOM 844 C CA . ASN A 1 109 ? -2.857 -4.683 11.405 1.00 98.19 109 ASN A CA 1
ATOM 845 C C . ASN A 1 109 ? -2.235 -4.360 10.042 1.00 98.19 109 ASN A C 1
ATOM 847 O O . ASN A 1 109 ? -1.747 -5.269 9.372 1.00 98.19 109 ASN A O 1
ATOM 851 N N . CYS A 1 110 ? -2.194 -3.082 9.652 1.00 98.69 110 CYS A N 1
ATOM 852 C CA . CYS A 1 110 ? -1.545 -2.667 8.407 1.00 98.69 110 CYS A CA 1
ATOM 853 C C . CYS A 1 110 ? -0.027 -2.886 8.437 1.00 98.69 110 CYS A C 1
ATOM 855 O O . CYS A 1 110 ? 0.544 -3.303 7.433 1.00 98.69 110 CYS A O 1
ATOM 857 N N . LEU A 1 111 ? 0.628 -2.688 9.586 1.00 98.75 111 LEU A N 1
ATOM 858 C CA . LEU A 1 111 ? 2.045 -3.031 9.756 1.00 98.75 111 LEU A CA 1
ATOM 859 C C . LEU A 1 111 ? 2.278 -4.546 9.676 1.00 98.75 111 LEU A C 1
ATOM 861 O O . LEU A 1 111 ? 3.197 -4.987 8.991 1.00 98.75 111 LEU A O 1
ATOM 865 N N . ARG A 1 112 ? 1.424 -5.360 10.310 1.00 98.38 112 ARG A N 1
ATOM 866 C CA . ARG A 1 112 ? 1.481 -6.827 10.201 1.00 98.38 112 ARG A CA 1
ATOM 867 C C . ARG A 1 112 ? 1.350 -7.276 8.746 1.00 98.38 112 ARG A C 1
ATOM 869 O O . ARG A 1 112 ? 2.115 -8.128 8.313 1.00 98.38 112 ARG A O 1
ATOM 876 N N . LEU A 1 113 ? 0.424 -6.680 7.994 1.00 98.75 113 LEU A N 1
ATOM 877 C CA . LEU A 1 113 ? 0.288 -6.908 6.556 1.00 98.75 113 LEU A CA 1
ATOM 878 C C . LEU A 1 113 ? 1.558 -6.498 5.795 1.00 98.75 113 LEU A C 1
ATOM 880 O O . LEU A 1 113 ? 2.071 -7.282 5.001 1.00 98.75 113 LEU A O 1
ATOM 884 N N . TYR A 1 114 ? 2.089 -5.302 6.053 1.00 98.75 114 TYR A N 1
ATOM 885 C CA . TYR A 1 114 ? 3.278 -4.776 5.375 1.00 98.75 114 TYR A CA 1
ATOM 886 C C . TYR A 1 114 ? 4.516 -5.680 5.535 1.00 98.75 114 TYR A C 1
ATOM 888 O O . TYR A 1 114 ? 5.315 -5.824 4.608 1.00 98.75 114 TYR A O 1
ATOM 896 N N . TYR A 1 115 ? 4.653 -6.342 6.685 1.00 98.56 115 TYR A N 1
ATOM 897 C CA . TYR A 1 115 ? 5.743 -7.283 6.960 1.00 98.56 115 TYR A CA 1
ATOM 898 C C . TYR A 1 115 ? 5.396 -8.759 6.697 1.00 98.56 115 TYR A C 1
ATOM 900 O O . TYR A 1 115 ? 6.240 -9.616 6.938 1.00 98.56 115 TYR A O 1
ATOM 908 N N . SER A 1 116 ? 4.194 -9.071 6.204 1.00 98.75 116 SER A N 1
ATOM 909 C CA . SER A 1 116 ? 3.742 -10.458 6.015 1.00 98.75 116 SER A CA 1
ATOM 910 C C . SER A 1 116 ? 4.454 -11.189 4.872 1.00 98.75 116 SER A C 1
ATOM 912 O O . SER A 1 116 ? 4.797 -10.597 3.841 1.00 98.75 116 SER A O 1
ATOM 914 N N . ASP A 1 117 ? 4.600 -12.507 5.021 1.00 98.69 117 ASP A N 1
ATOM 915 C CA . ASP A 1 117 ? 5.110 -13.385 3.964 1.00 98.69 117 ASP A CA 1
ATOM 916 C C . ASP A 1 117 ? 4.155 -13.435 2.769 1.00 98.69 117 ASP A C 1
ATOM 918 O O . ASP A 1 117 ? 4.590 -13.497 1.617 1.00 98.69 117 ASP A O 1
ATOM 922 N N . GLU A 1 118 ? 2.847 -13.337 3.016 1.00 98.56 118 GLU A N 1
ATOM 923 C CA . GLU A 1 118 ? 1.837 -13.266 1.969 1.00 98.56 118 GLU A CA 1
ATOM 924 C C . GLU A 1 118 ? 2.026 -12.036 1.078 1.00 98.56 118 GLU A C 1
ATOM 926 O O . GLU A 1 118 ? 1.971 -12.165 -0.147 1.00 98.56 118 GLU A O 1
ATOM 931 N N . LEU A 1 119 ? 2.299 -10.861 1.660 1.00 98.81 119 LEU A N 1
ATOM 932 C CA . LEU A 1 119 ? 2.602 -9.666 0.874 1.00 98.81 119 LEU A CA 1
ATOM 933 C C . LEU A 1 119 ? 3.956 -9.788 0.168 1.00 98.81 119 LEU A C 1
ATOM 935 O O . LEU A 1 119 ? 4.052 -9.430 -1.004 1.00 98.81 119 LEU A O 1
ATOM 939 N N . ASN A 1 120 ? 4.980 -10.333 0.832 1.00 98.62 120 ASN A N 1
ATOM 940 C CA . ASN A 1 120 ? 6.287 -10.566 0.207 1.00 98.62 120 ASN A CA 1
ATOM 941 C C . ASN A 1 120 ? 6.184 -11.491 -1.019 1.00 98.62 120 ASN A C 1
ATOM 943 O O . ASN A 1 120 ? 6.884 -11.280 -2.008 1.00 98.62 120 ASN A O 1
ATOM 947 N N . LYS A 1 121 ? 5.289 -12.486 -0.979 1.00 98.69 121 LYS A N 1
ATOM 948 C CA . LYS A 1 121 ? 5.008 -13.388 -2.103 1.00 98.69 121 LYS A CA 1
ATOM 949 C C . LYS A 1 121 ? 4.152 -12.733 -3.186 1.00 98.69 121 LYS A C 1
ATOM 951 O O . LYS A 1 121 ? 4.376 -12.998 -4.366 1.00 98.69 121 LYS A O 1
ATOM 956 N N . LEU A 1 122 ? 3.162 -11.925 -2.802 1.00 98.62 122 LEU A N 1
ATOM 957 C CA . LEU A 1 122 ? 2.234 -11.293 -3.737 1.00 98.62 122 LEU A CA 1
ATOM 958 C C . LEU A 1 122 ? 2.882 -10.137 -4.506 1.00 98.62 122 LEU A C 1
ATOM 960 O O . LEU A 1 122 ? 2.713 -10.065 -5.716 1.00 98.62 122 LEU A O 1
ATOM 964 N N . ALA A 1 123 ? 3.628 -9.259 -3.832 1.00 98.56 123 ALA A N 1
ATOM 965 C CA . ALA A 1 123 ? 4.183 -8.036 -4.414 1.00 98.56 123 ALA A CA 1
ATOM 966 C C . ALA A 1 123 ? 4.895 -8.227 -5.773 1.00 98.56 123 ALA A C 1
ATOM 968 O O . ALA A 1 123 ? 4.534 -7.518 -6.712 1.00 98.56 123 ALA A O 1
ATOM 969 N N . PRO A 1 124 ? 5.831 -9.187 -5.950 1.00 98.38 124 PRO A N 1
ATOM 970 C CA . PRO A 1 124 ? 6.475 -9.409 -7.247 1.00 98.38 124 PRO A CA 1
ATOM 971 C C . PRO A 1 124 ? 5.521 -9.900 -8.347 1.00 98.38 124 PRO A C 1
ATOM 973 O O . PRO A 1 124 ? 5.785 -9.663 -9.517 1.00 98.38 124 PRO A O 1
ATOM 976 N N . GLN A 1 125 ? 4.409 -10.558 -7.999 1.00 98.12 125 GLN A N 1
ATOM 977 C CA . GLN A 1 125 ? 3.429 -11.081 -8.967 1.00 98.12 125 GLN A CA 1
ATOM 978 C C . GLN A 1 125 ? 2.511 -9.996 -9.538 1.00 98.12 125 GLN A C 1
ATOM 980 O O . GLN A 1 125 ? 1.744 -10.265 -10.458 1.00 98.12 125 GLN A O 1
ATOM 985 N N . LEU A 1 126 ? 2.534 -8.801 -8.948 1.00 98.19 126 LEU A N 1
ATOM 986 C CA . LEU A 1 126 ? 1.728 -7.655 -9.363 1.00 98.19 126 LEU A CA 1
ATOM 987 C C . LEU A 1 126 ? 2.484 -6.734 -10.331 1.00 98.19 126 LEU A C 1
ATOM 989 O O . LEU A 1 126 ? 1.982 -5.670 -10.682 1.00 98.19 126 LEU A O 1
ATOM 993 N N . ILE A 1 127 ? 3.700 -7.118 -10.715 1.00 98.31 127 ILE A N 1
ATOM 994 C CA . ILE A 1 127 ? 4.618 -6.318 -11.518 1.00 98.31 127 ILE A CA 1
ATOM 995 C C . ILE A 1 127 ? 4.820 -7.020 -12.857 1.00 98.31 127 ILE A C 1
ATOM 997 O O . ILE A 1 127 ? 5.131 -8.208 -12.914 1.00 98.31 127 ILE A O 1
ATOM 1001 N N . ILE A 1 128 ? 4.667 -6.268 -13.939 1.00 97.31 128 ILE A N 1
ATOM 1002 C CA . ILE A 1 128 ? 4.961 -6.706 -15.296 1.00 97.31 128 ILE A CA 1
ATOM 1003 C C . ILE A 1 128 ? 6.473 -6.568 -15.508 1.00 97.31 128 ILE A C 1
ATOM 1005 O O . ILE A 1 128 ? 7.015 -5.465 -15.514 1.00 97.31 128 ILE A O 1
ATOM 1009 N N . GLY A 1 129 ? 7.167 -7.695 -15.679 1.00 96.12 129 GLY A N 1
ATOM 1010 C CA . GLY A 1 129 ? 8.618 -7.731 -15.881 1.00 96.12 129 GLY A CA 1
ATOM 1011 C C . GLY A 1 129 ? 9.401 -8.087 -14.615 1.00 96.12 129 GLY A C 1
ATOM 1012 O O . GLY A 1 129 ? 8.958 -8.903 -13.812 1.00 96.12 129 GLY A O 1
ATOM 1013 N N . ASN A 1 130 ? 10.612 -7.537 -14.467 1.00 98.06 130 ASN A N 1
ATOM 1014 C CA . ASN A 1 130 ? 11.503 -7.880 -13.356 1.00 98.06 130 ASN A CA 1
ATOM 1015 C C . ASN A 1 130 ? 11.177 -7.039 -12.099 1.00 98.06 130 ASN A C 1
ATOM 1017 O O . ASN A 1 130 ? 11.425 -5.832 -12.107 1.00 98.06 130 ASN A O 1
ATOM 1021 N N . PRO A 1 131 ? 10.704 -7.655 -10.998 1.00 98.12 131 PRO A N 1
ATOM 1022 C CA . PRO A 1 131 ? 10.282 -6.940 -9.792 1.00 98.12 131 PRO A CA 1
ATOM 1023 C C . PRO A 1 131 ? 11.432 -6.344 -8.962 1.00 98.12 131 PRO A C 1
ATOM 1025 O O . PRO A 1 131 ? 11.177 -5.552 -8.049 1.00 98.12 131 PRO A O 1
ATOM 1028 N N . ASP A 1 132 ? 12.679 -6.726 -9.251 1.00 98.56 132 ASP A N 1
ATOM 1029 C CA . ASP A 1 132 ? 13.883 -6.234 -8.570 1.00 98.56 132 ASP A CA 1
ATOM 1030 C C . ASP A 1 132 ? 14.480 -4.983 -9.225 1.00 98.56 132 ASP A C 1
ATOM 103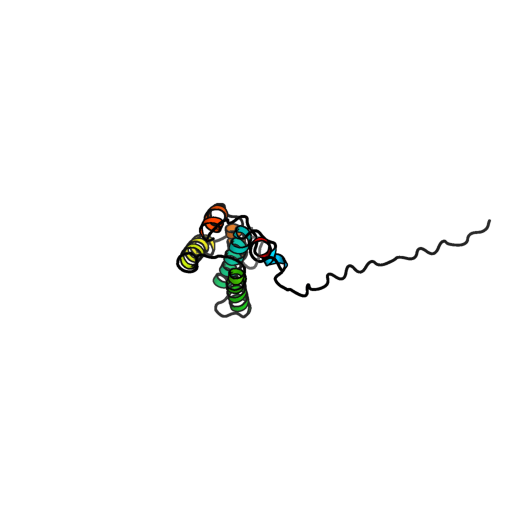2 O O . ASP A 1 132 ? 15.406 -4.383 -8.674 1.00 98.56 132 ASP A O 1
ATOM 1036 N N . ARG A 1 133 ? 13.955 -4.580 -10.388 1.00 98.44 133 ARG A N 1
ATOM 1037 C CA . ARG A 1 133 ? 14.345 -3.331 -11.046 1.00 98.44 133 ARG A CA 1
ATOM 1038 C C . ARG A 1 133 ? 13.708 -2.123 -10.370 1.00 98.44 133 ARG A C 1
ATOM 1040 O O . ARG A 1 133 ? 12.775 -2.253 -9.577 1.00 98.44 133 ARG A O 1
ATOM 1047 N N . THR A 1 134 ? 14.247 -0.949 -10.671 1.00 98.50 134 THR A N 1
ATOM 1048 C CA . THR A 1 134 ? 13.762 0.343 -10.174 1.00 98.50 134 THR A CA 1
ATOM 1049 C C . THR A 1 134 ? 13.332 1.234 -11.333 1.00 98.50 134 THR A C 1
ATOM 1051 O O . THR A 1 134 ? 13.791 1.056 -12.464 1.00 98.50 134 THR A O 1
ATOM 1054 N N . TRP A 1 135 ? 12.515 2.251 -11.047 1.00 98.00 135 TRP A N 1
ATOM 1055 C CA . TRP A 1 135 ? 12.053 3.183 -12.077 1.00 98.00 135 TRP A CA 1
ATOM 1056 C C . TRP A 1 135 ? 13.217 3.871 -12.797 1.00 98.00 135 TRP A C 1
ATOM 1058 O O . TRP A 1 135 ? 13.210 3.960 -14.020 1.00 98.00 135 TRP A O 1
ATOM 1068 N N . ILE A 1 136 ? 14.252 4.293 -12.060 1.00 96.75 136 ILE A N 1
ATOM 1069 C CA . ILE A 1 136 ? 15.434 4.971 -12.629 1.00 96.75 136 ILE A CA 1
ATOM 1070 C C . ILE A 1 136 ? 16.246 4.037 -13.535 1.00 96.75 136 ILE A C 1
ATOM 1072 O O . ILE A 1 136 ? 16.880 4.497 -14.480 1.00 96.75 136 ILE A O 1
ATOM 1076 N N . GLN A 1 137 ? 16.244 2.729 -13.264 1.00 97.19 137 GLN A N 1
ATOM 1077 C CA . GLN A 1 137 ? 16.931 1.766 -14.126 1.00 97.19 137 GLN A CA 1
ATOM 1078 C C . GLN A 1 137 ? 16.211 1.562 -15.463 1.00 97.19 137 GLN A C 1
ATOM 1080 O O . GLN A 1 137 ? 16.877 1.270 -16.455 1.00 97.19 137 GLN A O 1
ATOM 1085 N N . ASP A 1 138 ? 14.882 1.670 -15.485 1.00 97.31 138 ASP A N 1
ATOM 1086 C CA . ASP A 1 138 ? 14.069 1.525 -16.702 1.00 97.31 138 ASP A CA 1
ATOM 1087 C C . ASP A 1 138 ? 13.821 2.842 -17.436 1.00 97.31 138 ASP A C 1
ATOM 1089 O O . ASP A 1 138 ? 13.539 2.832 -18.630 1.00 97.31 138 ASP A O 1
ATOM 1093 N N . ASN A 1 139 ? 13.962 3.967 -16.739 1.00 95.25 139 ASN A N 1
ATOM 1094 C CA . ASN A 1 139 ? 13.751 5.312 -17.260 1.00 95.25 139 ASN A CA 1
ATOM 1095 C C . ASN A 1 139 ? 14.995 6.163 -16.950 1.00 95.25 139 ASN A C 1
ATOM 1097 O O . ASN A 1 139 ? 14.938 7.056 -16.095 1.00 95.25 139 ASN A O 1
ATOM 1101 N N . PRO A 1 140 ? 16.148 5.846 -17.573 1.00 84.44 140 PRO A N 1
ATOM 1102 C CA . PRO A 1 140 ? 17.344 6.661 -17.428 1.00 84.44 140 PRO A CA 1
ATOM 1103 C C . PRO A 1 140 ? 17.083 8.069 -17.981 1.00 84.44 140 PRO A C 1
ATOM 1105 O O . PRO A 1 140 ? 16.360 8.231 -18.965 1.00 84.44 140 PRO A O 1
ATOM 1108 N N . GLN A 1 141 ? 17.656 9.069 -17.313 1.00 71.00 141 GLN A N 1
ATOM 1109 C CA . GLN A 1 141 ? 17.627 10.476 -17.729 1.00 71.00 141 GLN A CA 1
ATOM 1110 C C . GLN A 1 141 ? 18.574 10.715 -18.906 1.00 71.00 141 GLN A C 1
ATOM 1112 O O . GLN A 1 141 ? 19.669 10.104 -18.895 1.00 71.00 141 GLN A O 1
#

Organism: Enterobacter cloacae (NCBI:txid550)

Sequence (141 aa):
MKKIIASLLLFTSSASVYATDDPVLFVKKLPYKQVIKDVVFSRCLAQVSDDKSQFSLDAARSSNALLEWVPFDIENGNDKINALINKYKGATNAFHSERKPAVQGVTLNCLRLYYSDELNKLAPQLIIGNPDRTWIQDNPQ

Radius of gyration: 21.82 Å; chains: 1; bounding box: 67×46×52 Å

Secondary structure (DSSP, 8-state):
-----------------PPPSSTTHHHHTSBHHHHHHHHHHHHHHHHHSPTT-HHHHHHHHHHHHHGGGS-B-HHHHHHHHHHHHHHHTTPPP---TT-SS----HHHHHHHHHT-HHHHHHGGGGBSS-TT-BHHHHS--

InterPro domains:
  IPR032032 Type VI secretion system (T6SS), amidase immunity protein [PF16695] (36-122)
  IPR038314 T6SS superfamily [G3DSA:1.20.120.1620] (23-141)

Foldseek 3Di:
DDDDDDDDPPPPPPPPPDCDPDVCVVLQPAQQLLLLLLLLLLQLQLVLDDPPDPSNVVSPVVSVVSCVFAQFPPPPLVVVSVVLSVVQQQQADDDDPPDPPDDSPSNVSSVCSSPDPSSSVSSCVRGDPGRRDGSCRVVPD

pLDDT: mean 89.31, std 15.61, range [37.88, 98.88]